Protein AF-A0A4Q9VV38-F1 (afdb_monomer_lite)

pLDDT: mean 70.8, std 15.5, range [41.09, 93.25]

Sequence (74 aa):
MANEGGRKTDGGGSATKFEELPPAAQRALREAEARRRARDAVPAPPPPKELAGRAGPDPVRFGDWENKGVISDF

InterPro domains:
  IPR012875 Succinate dehydrogenase assembly factor 4 [PF07896] (31-74)

Secondary structure (DSSP, 8-state):
-----------------GGGS-HHHHHHHHHHHHHHHHHHTS-PPPPPP-TTPPSSS-HHHH---EETTEE---

Structure (mmCIF, N/CA/C/O backbone):
data_AF-A0A4Q9VV38-F1
#
_entry.id   AF-A0A4Q9VV38-F1
#
loop_
_atom_site.group_PDB
_atom_site.id
_atom_site.type_symbol
_atom_site.label_atom_id
_atom_site.label_alt_id
_atom_site.label_comp_id
_atom_site.label_asym_id
_atom_site.label_entity_id
_atom_site.label_seq_id
_atom_site.pdbx_PDB_in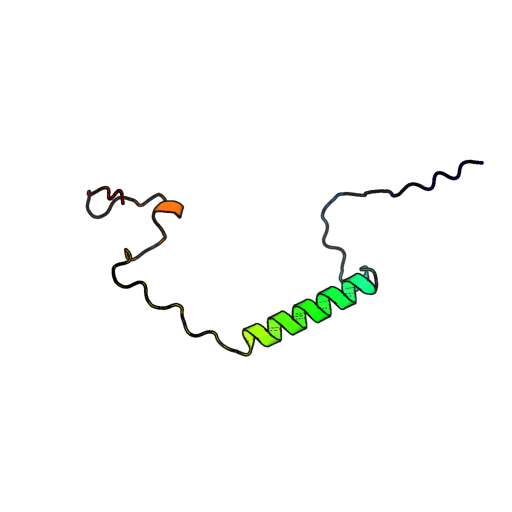s_code
_atom_site.Cartn_x
_atom_site.Cartn_y
_atom_site.Cartn_z
_atom_site.occupancy
_atom_site.B_iso_or_equiv
_atom_site.auth_seq_id
_atom_site.auth_comp_id
_atom_site.auth_asym_id
_atom_site.auth_atom_id
_atom_site.pdbx_PDB_model_num
ATOM 1 N N . MET A 1 1 ? -29.112 17.435 37.202 1.00 42.09 1 MET A N 1
ATOM 2 C CA . MET A 1 1 ? -28.527 16.128 37.566 1.00 42.09 1 MET A CA 1
ATOM 3 C C . MET A 1 1 ? -27.551 15.732 36.474 1.00 42.09 1 MET A C 1
ATOM 5 O O . MET A 1 1 ? -27.976 15.543 35.343 1.00 42.09 1 MET A O 1
ATOM 9 N N . ALA A 1 2 ? -26.261 15.714 36.798 1.00 49.12 2 ALA A N 1
ATOM 10 C CA . ALA A 1 2 ? -25.204 15.220 35.925 1.00 49.12 2 ALA A CA 1
ATOM 11 C C . ALA A 1 2 ? -25.317 13.696 35.756 1.00 49.12 2 ALA A C 1
ATOM 13 O O . ALA A 1 2 ? -25.699 13.007 36.700 1.00 49.12 2 ALA A O 1
ATOM 14 N N . ASN A 1 3 ? -24.948 13.175 34.586 1.00 47.12 3 ASN A N 1
ATOM 15 C CA . ASN A 1 3 ? -24.485 11.796 34.471 1.00 47.12 3 ASN A CA 1
ATOM 16 C C . ASN A 1 3 ? -23.287 11.760 33.518 1.00 47.12 3 ASN A C 1
ATOM 18 O O . ASN A 1 3 ? -23.427 11.736 32.295 1.00 47.12 3 ASN A O 1
ATOM 22 N N . GLU A 1 4 ? -22.110 11.842 34.126 1.00 50.06 4 GLU A N 1
ATOM 23 C CA . GLU A 1 4 ? -20.816 11.600 33.510 1.00 50.06 4 GLU A CA 1
ATOM 24 C C . GLU A 1 4 ? -20.616 10.082 33.388 1.00 50.06 4 GLU A C 1
ATOM 26 O O . GLU A 1 4 ? -20.459 9.379 34.382 1.00 50.06 4 GLU A O 1
ATOM 31 N N . 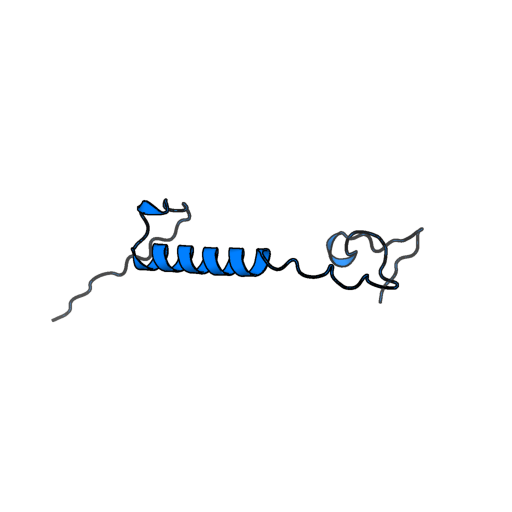GLY A 1 5 ? -20.62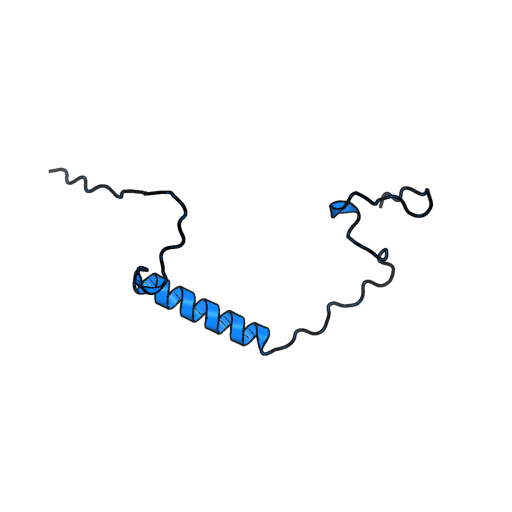7 9.566 32.159 1.00 41.69 5 GLY A N 1
ATOM 32 C CA . GLY A 1 5 ? -20.296 8.174 31.851 1.00 41.69 5 GLY A CA 1
ATOM 33 C C . GLY A 1 5 ? -19.137 8.125 30.866 1.00 41.69 5 GLY A C 1
ATOM 34 O O . GLY A 1 5 ? -19.332 8.290 29.663 1.00 41.69 5 GLY A O 1
ATOM 35 N N . GLY A 1 6 ? -17.924 7.963 31.395 1.00 46.72 6 GLY A N 1
ATOM 36 C CA . GLY A 1 6 ? -16.656 8.085 30.682 1.00 46.72 6 GLY A CA 1
ATOM 37 C C . GLY A 1 6 ? -16.532 7.225 29.421 1.00 46.72 6 GLY A C 1
ATOM 38 O O . GLY A 1 6 ? -16.610 5.998 29.465 1.00 46.72 6 GLY A O 1
ATOM 39 N N . ARG A 1 7 ? -16.222 7.877 28.295 1.00 47.22 7 ARG A N 1
ATOM 40 C CA . ARG A 1 7 ? -15.598 7.210 27.148 1.00 47.22 7 ARG A CA 1
ATOM 41 C C . ARG A 1 7 ? -14.119 7.024 27.469 1.00 47.22 7 ARG A C 1
ATOM 43 O O . ARG A 1 7 ? -13.316 7.927 27.258 1.00 47.22 7 ARG A O 1
ATOM 50 N N . LYS A 1 8 ? -13.786 5.856 28.013 1.00 47.25 8 LYS A N 1
ATOM 51 C CA . LYS A 1 8 ? -12.409 5.372 28.097 1.00 47.25 8 LYS A CA 1
ATOM 52 C C . LYS A 1 8 ? -11.857 5.247 26.676 1.00 47.25 8 LYS A C 1
ATOM 54 O O . LYS A 1 8 ? -12.357 4.456 25.880 1.00 47.25 8 LYS A O 1
ATOM 59 N N . THR A 1 9 ? -10.897 6.095 26.331 1.00 48.41 9 THR A N 1
ATOM 60 C CA . THR A 1 9 ? -10.068 5.931 25.138 1.00 48.41 9 THR A CA 1
ATOM 61 C C . THR A 1 9 ? -8.826 5.160 25.558 1.00 48.41 9 THR A C 1
ATOM 63 O O . THR A 1 9 ? -7.844 5.759 25.995 1.00 48.41 9 THR A O 1
ATOM 66 N N . ASP A 1 10 ? -8.883 3.837 25.454 1.00 50.25 10 ASP A N 1
ATOM 67 C CA . ASP A 1 10 ? -7.742 2.976 25.749 1.00 50.25 10 ASP A CA 1
ATOM 68 C C . ASP A 1 10 ? -6.916 2.838 24.463 1.00 50.25 10 ASP A C 1
ATOM 70 O O . ASP A 1 10 ? -7.208 2.029 23.582 1.00 50.25 10 ASP A O 1
ATOM 74 N N . GLY A 1 11 ? -5.914 3.705 24.314 1.00 46.34 11 GLY A N 1
ATOM 75 C CA . GLY A 1 11 ? -4.870 3.542 23.309 1.00 46.34 11 GLY A CA 1
ATOM 76 C C . GLY A 1 11 ? -3.912 2.411 23.695 1.00 4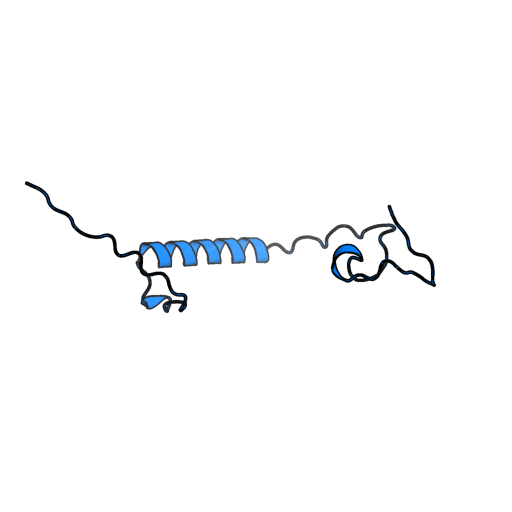6.34 11 GLY A C 1
ATOM 77 O O . GLY A 1 11 ? -3.513 2.308 24.851 1.00 46.34 11 GLY A O 1
ATOM 78 N N . GLY A 1 12 ? -3.505 1.592 22.720 1.00 41.09 12 GLY A N 1
ATOM 79 C CA . GLY A 1 12 ? -2.410 0.632 22.891 1.00 41.09 12 GLY A CA 1
ATOM 80 C C . GLY A 1 12 ? -2.526 -0.585 21.979 1.00 41.09 12 GLY A C 1
ATOM 81 O O . GLY A 1 12 ? -3.307 -1.490 22.243 1.00 41.09 12 GLY A O 1
ATOM 82 N N . GLY A 1 13 ? -1.753 -0.593 20.892 1.00 51.31 13 GLY A N 1
ATOM 83 C CA . GLY A 1 13 ? -1.787 -1.600 19.834 1.00 51.31 13 GLY A CA 1
ATOM 84 C C . GLY A 1 13 ? -1.447 -3.020 20.293 1.00 51.31 13 GLY A C 1
ATOM 85 O O . GLY A 1 13 ? -0.295 -3.359 20.537 1.00 51.31 13 GLY A O 1
ATOM 86 N N . SER A 1 14 ? -2.465 -3.867 20.291 1.00 50.38 14 SER A N 1
ATOM 87 C CA . SER A 1 14 ? -2.386 -5.303 20.053 1.00 50.38 14 SER A CA 1
ATOM 88 C C . SER A 1 14 ? -3.536 -5.583 19.097 1.00 50.38 14 SER A C 1
ATOM 90 O O . SER A 1 14 ? -4.662 -5.172 19.379 1.00 50.38 14 SER A O 1
ATOM 92 N N . ALA A 1 15 ? -3.265 -6.160 17.926 1.00 63.22 15 ALA A N 1
ATOM 93 C CA . ALA A 1 15 ? -4.322 -6.492 16.980 1.00 63.22 15 ALA A CA 1
ATOM 94 C C . ALA A 1 15 ? -5.245 -7.524 17.645 1.00 63.22 15 ALA A C 1
ATOM 96 O O . ALA A 1 15 ? -4.904 -8.704 17.724 1.00 63.22 15 ALA A O 1
ATOM 97 N N . THR A 1 16 ? -6.376 -7.0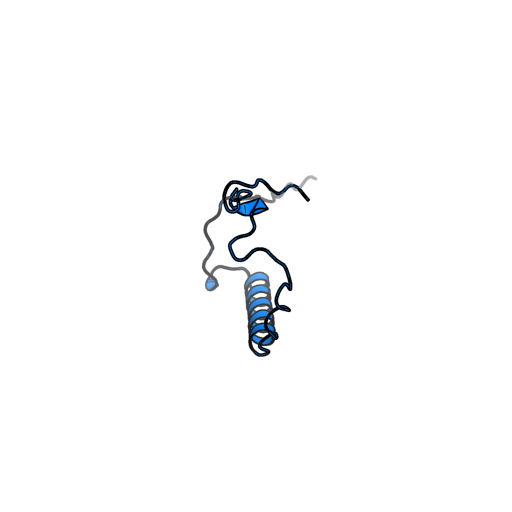59 18.180 1.00 73.12 16 THR A N 1
ATOM 98 C CA . THR A 1 16 ? -7.424 -7.915 18.733 1.00 73.12 16 THR A CA 1
ATOM 99 C C . THR A 1 16 ? -7.821 -8.933 17.677 1.00 73.12 16 THR A C 1
ATOM 101 O O . THR A 1 16 ? -7.945 -8.604 16.490 1.00 73.12 16 THR A O 1
ATOM 104 N N . LYS A 1 17 ? -7.953 -10.195 18.097 1.00 84.31 17 LYS A N 1
ATOM 105 C CA . LYS A 1 17 ? -8.288 -11.285 17.176 1.00 84.31 17 LYS A CA 1
ATOM 106 C C . LYS A 1 17 ? -9.617 -10.974 16.500 1.00 84.31 17 LYS A C 1
ATOM 108 O O . LYS A 1 17 ? -10.478 -10.320 17.087 1.00 84.31 17 LYS A O 1
ATOM 113 N N . PHE A 1 18 ? -9.790 -11.437 15.265 1.00 84.00 18 PHE A N 1
ATOM 114 C CA . PHE A 1 18 ? -10.957 -11.091 14.453 1.00 84.00 18 PHE A CA 1
ATOM 115 C C . PHE A 1 18 ? -12.284 -11.395 15.172 1.00 84.00 18 PHE A C 1
ATOM 117 O O . PHE A 1 18 ? -13.235 -10.622 15.075 1.00 84.00 18 PHE A O 1
ATOM 124 N N . GLU A 1 19 ? -12.332 -12.485 15.934 1.00 86.94 19 GLU A N 1
ATOM 125 C CA . GLU A 1 19 ? -13.491 -12.947 16.698 1.00 86.94 19 GLU A CA 1
ATOM 126 C C . GLU A 1 19 ? -13.835 -12.035 17.885 1.00 86.94 19 GLU A C 1
ATOM 128 O O . GLU A 1 19 ? -14.998 -11.938 18.268 1.00 86.94 19 GLU A O 1
ATOM 133 N N . GLU A 1 20 ? -12.840 -11.344 18.442 1.00 89.88 20 GLU A N 1
ATOM 134 C CA . GLU A 1 20 ? -12.980 -10.422 19.576 1.00 89.88 20 GLU A CA 1
ATOM 135 C C . GLU A 1 20 ? -13.418 -9.017 19.125 1.00 89.88 20 GLU A C 1
ATOM 137 O O . GLU A 1 20 ? -13.752 -8.162 19.948 1.00 89.88 20 GLU A O 1
ATOM 142 N N . LEU A 1 21 ? -13.438 -8.759 17.812 1.00 87.62 21 LEU A N 1
ATOM 143 C CA . LEU A 1 21 ? -13.862 -7.478 17.262 1.00 87.62 21 LEU A CA 1
ATOM 144 C C . LEU A 1 21 ? -15.383 -7.292 17.360 1.00 87.62 21 LEU A C 1
ATOM 146 O O . LEU A 1 21 ? -16.140 -8.240 17.135 1.00 87.62 21 LEU A O 1
ATOM 150 N N . PRO A 1 22 ? -15.865 -6.053 17.570 1.00 93.00 22 PRO A N 1
ATOM 151 C CA . PRO A 1 22 ? -17.284 -5.746 17.466 1.00 93.00 22 PRO A CA 1
ATOM 152 C C . PRO A 1 22 ? -17.871 -6.186 16.111 1.00 93.00 22 PRO A C 1
ATOM 154 O O . PRO A 1 22 ? -17.190 -6.071 15.084 1.00 93.00 22 PRO A O 1
ATOM 157 N N . PRO A 1 23 ? -19.157 -6.587 16.047 1.00 90.44 23 PRO A N 1
ATOM 158 C CA . PRO A 1 23 ? -19.784 -7.059 14.808 1.00 90.44 23 PRO A CA 1
ATOM 159 C C . PRO A 1 23 ? -19.671 -6.077 13.632 1.00 90.44 23 PRO A C 1
ATOM 161 O O . PRO A 1 23 ? -19.564 -6.491 12.479 1.00 90.44 23 PRO A O 1
ATOM 164 N N . ALA A 1 24 ? -19.668 -4.769 13.911 1.00 90.19 24 ALA A N 1
ATOM 165 C CA . ALA A 1 24 ? -19.470 -3.729 12.903 1.00 90.19 24 ALA A CA 1
ATOM 166 C C . ALA A 1 24 ? -18.059 -3.765 12.284 1.00 90.19 24 ALA A C 1
ATOM 168 O O . ALA A 1 24 ? -17.918 -3.650 11.068 1.00 90.19 24 ALA A O 1
ATOM 169 N N . ALA A 1 25 ? -17.023 -3.983 13.099 1.00 90.12 25 ALA A N 1
ATOM 170 C CA . ALA A 1 25 ? -15.637 -4.041 12.641 1.00 90.12 25 ALA A CA 1
ATOM 171 C C . ALA A 1 25 ? -15.362 -5.316 11.827 1.00 90.12 25 ALA A C 1
ATOM 173 O O . ALA A 1 25 ? -14.731 -5.253 10.775 1.00 90.12 25 ALA A O 1
ATOM 174 N N . GLN A 1 26 ? -15.923 -6.455 12.242 1.00 91.69 26 GLN A N 1
ATOM 175 C CA . GLN A 1 26 ? -15.840 -7.702 11.474 1.00 91.69 26 GLN A CA 1
ATOM 176 C C . GLN A 1 26 ? -16.457 -7.564 10.075 1.00 91.69 26 GLN A C 1
ATOM 178 O O . GLN A 1 26 ? -15.871 -8.007 9.086 1.00 91.69 26 GLN A O 1
ATOM 183 N N . ARG A 1 27 ? -17.630 -6.920 9.975 1.00 92.69 27 ARG A N 1
ATOM 184 C CA . ARG A 1 27 ? -18.287 -6.637 8.687 1.00 92.69 27 ARG A CA 1
ATOM 185 C C . ARG A 1 27 ? -17.414 -5.750 7.802 1.00 92.69 27 ARG A C 1
ATOM 187 O O . ARG A 1 27 ? -17.199 -6.097 6.644 1.00 92.69 27 ARG A O 1
ATOM 194 N N . ALA A 1 28 ? -16.864 -4.671 8.359 1.00 92.88 28 ALA A N 1
ATOM 195 C CA . ALA A 1 28 ? -15.989 -3.755 7.629 1.00 92.88 28 ALA A CA 1
ATOM 196 C C . ALA A 1 28 ? -14.738 -4.456 7.075 1.00 92.88 28 ALA A C 1
ATOM 198 O O . ALA A 1 28 ? -14.374 -4.253 5.918 1.00 92.88 28 ALA A O 1
ATOM 199 N N . LEU A 1 29 ? -14.106 -5.324 7.870 1.00 92.19 29 LEU A N 1
ATOM 200 C CA . LEU A 1 29 ? -12.940 -6.096 7.439 1.00 92.19 29 LEU A CA 1
ATOM 201 C C . LEU A 1 29 ? -13.282 -7.090 6.324 1.00 92.19 29 LEU A C 1
ATOM 203 O O . LEU A 1 29 ? -12.563 -7.139 5.329 1.00 92.19 29 LEU A O 1
ATOM 207 N N . ARG A 1 30 ? -14.396 -7.826 6.438 1.00 93.25 30 ARG A N 1
ATOM 208 C CA . ARG A 1 30 ? -14.854 -8.741 5.374 1.00 93.25 30 ARG A CA 1
ATOM 209 C C . ARG A 1 30 ? -15.146 -8.003 4.071 1.00 93.25 30 ARG A C 1
ATOM 211 O O . ARG A 1 30 ? -14.791 -8.475 2.997 1.00 93.25 30 ARG A O 1
ATOM 218 N N . GLU A 1 31 ? -15.769 -6.833 4.155 1.00 91.44 31 GLU A N 1
ATOM 219 C CA . GLU A 1 31 ? -16.056 -6.002 2.986 1.00 91.44 31 GLU A CA 1
ATOM 220 C C . GLU A 1 31 ? -14.771 -5.443 2.355 1.00 91.44 31 GLU A C 1
ATOM 222 O O . GLU A 1 31 ? -14.618 -5.441 1.133 1.00 91.44 31 GLU A O 1
ATOM 227 N N . ALA A 1 32 ? -13.810 -5.011 3.176 1.00 92.75 32 ALA A N 1
ATOM 228 C CA . ALA A 1 32 ? -12.499 -4.575 2.708 1.00 92.75 32 ALA A CA 1
ATOM 229 C C . ALA A 1 32 ? -11.725 -5.718 2.036 1.00 92.75 32 ALA A C 1
ATOM 231 O O . ALA A 1 32 ? -11.107 -5.509 0.992 1.00 92.75 32 ALA A O 1
ATOM 232 N N . GLU A 1 33 ? -11.785 -6.925 2.595 1.00 91.81 33 GLU A N 1
ATOM 233 C CA . GLU A 1 33 ? -11.179 -8.112 2.000 1.00 91.81 33 GLU A CA 1
ATOM 234 C C . GLU A 1 33 ? -11.836 -8.463 0.659 1.00 91.81 33 GLU A C 1
ATOM 236 O O . GLU A 1 33 ? -11.132 -8.682 -0.325 1.00 91.81 33 GLU A O 1
ATOM 241 N N . ALA A 1 34 ? -13.169 -8.424 0.573 1.00 91.62 34 ALA A N 1
ATOM 242 C CA . ALA A 1 34 ? -13.887 -8.624 -0.683 1.00 91.62 34 ALA A CA 1
ATOM 243 C C . ALA A 1 34 ? -13.477 -7.592 -1.750 1.00 91.62 34 ALA A C 1
ATOM 245 O O . ALA A 1 34 ? -13.242 -7.957 -2.902 1.00 91.62 34 ALA A O 1
ATOM 246 N N . ARG A 1 35 ? -13.305 -6.317 -1.367 1.00 90.19 35 ARG A N 1
ATOM 247 C CA . ARG A 1 35 ? -12.791 -5.273 -2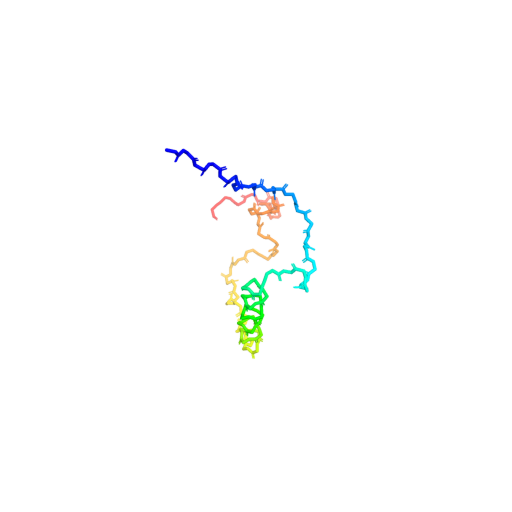.270 1.00 90.19 35 ARG A CA 1
ATOM 248 C C . ARG A 1 35 ? -11.358 -5.534 -2.729 1.00 90.19 35 ARG A C 1
ATOM 250 O O . ARG A 1 35 ? -11.060 -5.283 -3.892 1.00 90.19 35 ARG A O 1
ATOM 257 N N . ARG A 1 36 ? -10.474 -6.009 -1.844 1.00 87.94 36 ARG A N 1
ATOM 258 C CA . ARG A 1 36 ? -9.092 -6.381 -2.206 1.00 87.94 36 ARG A CA 1
ATOM 259 C C . ARG A 1 36 ? -9.092 -7.530 -3.206 1.00 87.94 36 ARG A C 1
ATOM 261 O O . ARG A 1 36 ? -8.560 -7.365 -4.292 1.00 87.94 36 ARG A O 1
ATOM 268 N N . ARG A 1 37 ? -9.814 -8.614 -2.911 1.00 88.00 37 ARG A N 1
ATOM 269 C CA . ARG A 1 37 ? -9.948 -9.766 -3.819 1.00 88.00 37 ARG A CA 1
ATOM 270 C C . ARG A 1 37 ? -10.493 -9.365 -5.191 1.00 88.00 37 ARG A C 1
ATOM 272 O O . ARG A 1 37 ? -9.987 -9.838 -6.198 1.00 88.00 37 ARG A O 1
ATOM 279 N N . ALA A 1 38 ? -11.482 -8.472 -5.244 1.00 85.62 38 ALA A N 1
ATOM 280 C CA . ALA A 1 38 ? -12.021 -7.967 -6.509 1.00 85.62 38 ALA A CA 1
ATOM 281 C C . ALA A 1 38 ? -11.010 -7.117 -7.301 1.00 85.62 38 ALA A C 1
ATOM 283 O O . ALA A 1 38 ? -11.012 -7.160 -8.528 1.00 85.62 38 ALA A O 1
ATOM 284 N N . ARG A 1 39 ? -10.144 -6.358 -6.615 1.00 80.31 39 ARG A N 1
ATOM 285 C CA . ARG A 1 39 ? -9.045 -5.606 -7.243 1.00 80.31 39 ARG A CA 1
ATOM 286 C C . ARG A 1 39 ? -7.942 -6.530 -7.747 1.00 80.31 39 ARG A C 1
ATOM 288 O O . ARG A 1 39 ? -7.494 -6.356 -8.869 1.00 80.31 39 ARG A O 1
ATOM 295 N N . ASP A 1 40 ? -7.554 -7.518 -6.948 1.00 80.38 40 ASP A N 1
ATOM 296 C CA . ASP A 1 40 ? -6.464 -8.443 -7.272 1.00 80.38 40 ASP A CA 1
ATOM 297 C C . ASP A 1 40 ? -6.868 -9.460 -8.355 1.00 80.38 40 ASP A C 1
ATOM 299 O O . ASP A 1 40 ? -6.021 -9.944 -9.103 1.00 80.38 40 ASP A O 1
ATOM 303 N N . ALA A 1 41 ? -8.167 -9.764 -8.479 1.00 79.06 41 ALA A N 1
ATOM 304 C CA . ALA A 1 41 ? -8.705 -10.624 -9.535 1.00 79.06 41 ALA A CA 1
ATOM 305 C C . ALA A 1 41 ? -8.556 -10.021 -10.942 1.00 79.06 41 ALA A C 1
ATOM 307 O O . ALA A 1 41 ? -8.594 -10.756 -11.928 1.00 79.06 41 ALA A O 1
ATOM 308 N N . VAL A 1 42 ? -8.388 -8.700 -11.044 1.00 78.94 42 VAL A N 1
ATOM 309 C CA . VAL A 1 42 ? -8.074 -8.023 -12.301 1.00 78.94 42 VAL A CA 1
ATOM 310 C C . VAL A 1 42 ? -6.593 -7.659 -12.255 1.00 78.94 42 VAL A C 1
ATOM 312 O O . VAL A 1 42 ? -6.248 -6.643 -11.650 1.00 78.94 42 VAL A O 1
ATOM 315 N N . PRO A 1 43 ? -5.693 -8.457 -12.861 1.00 70.31 43 PRO A N 1
ATOM 316 C CA . PRO A 1 43 ? -4.293 -8.077 -12.942 1.00 70.31 43 PRO A CA 1
ATOM 317 C C . PRO A 1 43 ? -4.204 -6.736 -13.669 1.00 70.31 43 PRO A C 1
ATOM 319 O O . PRO A 1 43 ? -4.540 -6.626 -14.851 1.00 70.31 43 PRO A O 1
ATOM 322 N N . ALA A 1 44 ? -3.793 -5.700 -12.938 1.00 73.19 44 ALA A N 1
ATOM 323 C CA . ALA A 1 44 ? -3.493 -4.419 -13.546 1.00 73.19 44 ALA A CA 1
ATOM 324 C C . ALA A 1 44 ? -2.354 -4.637 -14.554 1.00 73.19 44 ALA A C 1
ATOM 326 O O . ALA A 1 44 ? -1.409 -5.376 -14.247 1.00 73.19 44 ALA A O 1
ATOM 327 N N . PRO A 1 45 ? -2.421 -4.029 -15.751 1.00 74.50 45 PRO A N 1
ATOM 328 C CA . PRO A 1 45 ? -1.276 -4.042 -16.642 1.00 74.50 45 PRO A CA 1
ATOM 329 C C . PRO A 1 45 ? -0.064 -3.477 -15.887 1.00 74.50 45 PRO A C 1
ATOM 331 O O . PRO A 1 45 ? -0.236 -2.586 -15.045 1.00 74.50 45 PRO A O 1
ATOM 334 N N . PRO A 1 46 ? 1.152 -3.992 -16.150 1.00 72.38 46 PRO A N 1
ATOM 335 C CA . PRO A 1 46 ? 2.348 -3.415 -15.561 1.00 72.38 46 PRO A CA 1
ATOM 336 C C . PRO A 1 46 ? 2.356 -1.906 -15.839 1.00 72.38 46 PRO A C 1
ATOM 338 O O . PRO A 1 46 ? 1.918 -1.494 -16.923 1.00 72.38 46 PRO A O 1
ATOM 341 N N . PRO A 1 47 ? 2.811 -1.078 -14.880 1.00 72.62 47 PRO A N 1
ATOM 342 C CA . PRO A 1 47 ? 2.918 0.352 -15.115 1.00 72.62 47 PRO A CA 1
ATOM 343 C C . PRO A 1 47 ? 3.719 0.591 -16.402 1.00 72.62 47 PRO A C 1
ATOM 345 O O . PRO A 1 47 ? 4.608 -0.214 -16.722 1.00 72.62 47 PRO A O 1
ATOM 348 N N . PRO A 1 48 ? 3.395 1.650 -17.167 1.00 76.38 48 PRO A N 1
ATOM 349 C CA . PRO A 1 48 ? 4.148 1.974 -18.366 1.00 76.38 48 PRO A CA 1
ATOM 350 C C . PRO A 1 48 ? 5.627 2.025 -18.002 1.00 76.38 48 PRO A C 1
ATOM 352 O O . PRO A 1 48 ? 6.015 2.585 -16.977 1.00 76.38 48 PRO A O 1
ATOM 355 N N . LYS A 1 49 ? 6.450 1.369 -18.817 1.00 69.56 49 LYS A N 1
ATOM 356 C CA . LYS A 1 49 ? 7.891 1.393 -18.614 1.00 69.56 49 LYS A CA 1
ATOM 357 C C . LYS A 1 49 ? 8.333 2.849 -18.686 1.00 69.56 49 LYS A C 1
ATOM 359 O O . LYS A 1 49 ? 8.123 3.478 -19.718 1.00 69.56 49 LYS A O 1
ATOM 364 N N . GLU A 1 50 ? 8.947 3.350 -17.621 1.00 74.69 50 GLU A N 1
ATOM 365 C CA . GLU A 1 50 ? 9.578 4.667 -17.626 1.00 74.69 50 GLU A CA 1
ATOM 366 C C . GLU A 1 50 ? 10.628 4.689 -18.747 1.00 74.69 50 GLU A C 1
ATOM 368 O O . GLU A 1 50 ? 11.668 4.024 -18.680 1.00 74.69 50 GLU A O 1
ATOM 373 N N . LEU A 1 51 ? 10.316 5.383 -19.842 1.00 61.41 51 LEU A N 1
ATOM 374 C CA . LEU A 1 51 ? 11.222 5.553 -20.971 1.00 61.41 51 LEU A CA 1
ATOM 375 C C . LEU A 1 51 ? 12.164 6.705 -20.611 1.00 61.41 51 LEU A C 1
ATOM 377 O O . LEU A 1 51 ? 11.704 7.813 -20.370 1.00 61.41 51 LEU A O 1
ATOM 381 N N . ALA A 1 52 ? 13.469 6.428 -20.563 1.00 63.66 52 ALA A N 1
ATOM 382 C CA . ALA A 1 52 ? 14.528 7.338 -20.094 1.00 63.66 52 ALA A CA 1
ATOM 383 C C . ALA A 1 52 ? 14.636 7.552 -18.567 1.00 63.66 52 ALA A C 1
ATOM 385 O O . ALA A 1 52 ? 15.477 8.335 -18.129 1.00 63.66 52 ALA A O 1
ATOM 386 N N . GLY A 1 53 ? 13.887 6.805 -17.748 1.00 65.50 53 GLY A N 1
ATOM 387 C CA . GLY A 1 53 ? 14.168 6.709 -16.312 1.00 65.50 53 GLY A CA 1
ATOM 388 C C . GLY A 1 53 ? 15.512 6.016 -16.054 1.00 65.50 53 GLY A C 1
ATOM 389 O O . GLY A 1 53 ? 15.886 5.080 -16.770 1.00 65.50 53 GLY A O 1
ATOM 390 N N . ARG A 1 54 ? 16.261 6.463 -15.036 1.00 62.31 54 ARG A N 1
ATOM 391 C CA . ARG A 1 54 ? 17.487 5.769 -14.610 1.00 62.31 54 ARG A CA 1
ATOM 392 C C . ARG A 1 54 ? 17.133 4.345 -14.179 1.00 62.31 54 ARG A C 1
ATOM 394 O O . ARG A 1 54 ? 16.165 4.130 -13.457 1.00 62.31 54 ARG A O 1
ATOM 401 N N . ALA A 1 55 ? 17.906 3.367 -14.647 1.00 63.72 55 ALA A N 1
ATOM 402 C CA . ALA A 1 55 ? 17.746 1.989 -14.208 1.00 63.72 55 ALA A CA 1
ATOM 403 C C . ALA A 1 55 ? 18.177 1.876 -12.741 1.00 63.72 55 ALA A C 1
ATOM 405 O O . ALA A 1 55 ? 19.309 2.223 -12.419 1.00 63.72 55 ALA A O 1
ATOM 406 N N . GLY A 1 56 ? 17.295 1.370 -11.880 1.00 65.19 56 GLY A N 1
ATOM 407 C CA . GLY A 1 56 ? 17.597 1.154 -10.467 1.00 65.19 56 GLY A CA 1
ATOM 408 C C . GLY A 1 56 ? 16.592 1.812 -9.520 1.00 65.19 56 GLY A C 1
ATOM 409 O O . GLY A 1 56 ? 15.572 2.341 -9.965 1.00 65.19 56 GLY A O 1
ATOM 410 N N . PRO A 1 57 ? 16.840 1.715 -8.204 1.00 64.25 57 PRO A N 1
ATOM 411 C CA . PRO A 1 57 ? 16.009 2.337 -7.186 1.00 64.25 57 PRO A CA 1
ATOM 412 C C . PRO A 1 57 ? 15.988 3.860 -7.356 1.00 64.25 57 PRO A C 1
ATOM 414 O O . PRO A 1 57 ? 16.984 4.461 -7.744 1.00 64.25 57 PRO A O 1
ATOM 417 N N . ASP A 1 58 ? 14.855 4.478 -7.036 1.00 60.22 58 ASP A N 1
ATOM 418 C CA . ASP A 1 58 ? 14.671 5.929 -7.079 1.00 60.22 58 ASP A CA 1
ATOM 419 C C . ASP A 1 58 ? 15.798 6.660 -6.309 1.00 60.22 58 ASP A C 1
ATOM 421 O O . ASP A 1 58 ? 15.905 6.484 -5.088 1.00 60.22 58 ASP A O 1
ATOM 425 N N . PRO A 1 59 ? 16.637 7.478 -6.973 1.00 66.75 59 PRO A N 1
ATOM 426 C CA . PRO A 1 59 ? 17.763 8.145 -6.324 1.00 66.75 59 PRO A CA 1
ATOM 427 C C . PRO A 1 59 ? 17.313 9.072 -5.185 1.00 66.75 59 PRO A C 1
ATOM 429 O O . PRO A 1 59 ? 18.040 9.224 -4.202 1.00 66.75 59 PRO A O 1
ATOM 432 N N . VAL A 1 60 ? 16.077 9.594 -5.230 1.00 66.88 60 VAL A N 1
ATOM 433 C CA . VAL A 1 60 ? 15.478 10.382 -4.139 1.00 66.88 60 VAL A CA 1
ATOM 434 C C . VAL A 1 60 ? 15.304 9.538 -2.873 1.00 66.88 60 VAL A C 1
ATOM 436 O O . VAL A 1 60 ? 15.454 10.041 -1.761 1.00 66.88 60 VAL A O 1
ATOM 439 N N . ARG A 1 61 ? 14.993 8.245 -3.020 1.00 62.12 61 ARG A N 1
ATOM 440 C CA . ARG A 1 61 ? 14.750 7.333 -1.892 1.00 62.12 61 ARG A CA 1
ATOM 441 C C . ARG A 1 61 ? 16.004 6.657 -1.361 1.00 62.12 61 ARG A C 1
ATOM 443 O O . ARG A 1 61 ? 16.036 6.323 -0.180 1.00 62.12 61 ARG A O 1
ATOM 450 N N . PHE A 1 62 ? 16.993 6.421 -2.218 1.00 65.88 62 PHE A N 1
ATOM 451 C CA . PHE A 1 62 ? 18.147 5.580 -1.888 1.00 65.88 62 PHE A CA 1
ATOM 452 C C . PHE A 1 62 ? 19.494 6.320 -1.928 1.00 65.88 62 PHE A C 1
ATOM 454 O O . PHE A 1 62 ? 20.517 5.713 -1.631 1.00 65.88 62 PHE A O 1
ATOM 461 N N . GLY A 1 63 ? 19.503 7.625 -2.228 1.00 63.94 63 GLY A N 1
ATOM 462 C CA . GLY A 1 63 ? 20.694 8.479 -2.145 1.00 63.94 63 GLY A CA 1
ATOM 463 C C . GLY A 1 63 ? 21.699 8.308 -3.289 1.00 63.94 63 GLY A C 1
ATOM 464 O O . GLY A 1 63 ? 22.760 8.923 -3.250 1.00 63.94 63 GLY A O 1
ATOM 465 N N . ASP A 1 64 ? 21.372 7.516 -4.311 1.00 68.31 64 ASP A N 1
ATOM 466 C CA . ASP A 1 64 ? 22.269 7.160 -5.418 1.00 68.31 64 ASP A CA 1
ATOM 467 C C . ASP A 1 64 ? 22.142 8.136 -6.604 1.00 68.31 64 ASP A C 1
ATOM 469 O O . ASP A 1 64 ? 21.778 7.783 -7.726 1.00 68.31 64 ASP A O 1
ATOM 473 N N . TRP A 1 65 ? 22.384 9.422 -6.337 1.00 70.44 65 TRP A N 1
ATOM 474 C CA . TRP A 1 65 ? 22.362 10.483 -7.357 1.00 70.44 65 TRP A CA 1
ATOM 475 C C . TRP A 1 65 ? 23.579 10.448 -8.295 1.00 70.44 65 TRP A C 1
ATOM 477 O O . TRP A 1 65 ? 23.643 11.206 -9.269 1.00 70.44 65 TRP A O 1
ATOM 487 N N . GLU A 1 66 ? 24.540 9.567 -8.017 1.00 70.25 66 GLU A N 1
ATOM 488 C CA . GLU A 1 66 ? 25.768 9.404 -8.779 1.00 70.25 66 GLU A CA 1
ATOM 489 C C . GLU A 1 66 ? 25.596 8.332 -9.864 1.00 70.25 66 GLU A C 1
ATOM 491 O O . GLU A 1 66 ? 25.265 7.184 -9.601 1.00 70.25 66 GLU A O 1
ATOM 496 N N . ASN A 1 67 ? 25.867 8.680 -11.122 1.00 65.19 67 ASN A N 1
ATOM 497 C CA . ASN A 1 67 ? 26.032 7.684 -12.183 1.00 65.19 67 ASN A CA 1
ATOM 498 C C . ASN A 1 67 ? 27.372 7.912 -12.866 1.00 65.19 67 ASN A C 1
ATOM 500 O O . ASN A 1 67 ? 27.572 8.945 -13.505 1.00 65.19 67 ASN A O 1
ATOM 504 N N . LYS A 1 68 ? 28.287 6.944 -12.725 1.00 63.12 68 LYS A N 1
ATOM 505 C CA . LYS A 1 68 ? 29.648 7.002 -13.285 1.00 63.12 68 LYS A CA 1
ATOM 506 C C . LYS A 1 68 ? 30.396 8.292 -12.897 1.00 63.12 68 LYS A C 1
ATOM 508 O O . LYS A 1 68 ? 31.035 8.905 -13.749 1.00 63.12 68 LYS A O 1
ATOM 513 N N . GLY A 1 69 ? 30.289 8.724 -11.639 1.00 70.31 69 GLY A N 1
ATOM 514 C CA . GLY A 1 69 ? 30.939 9.945 -11.149 1.00 70.31 69 GLY A CA 1
ATOM 515 C C . GLY A 1 69 ? 30.249 11.257 -11.535 1.00 70.31 69 GLY A C 1
ATOM 516 O O . GLY A 1 69 ? 30.794 12.325 -11.266 1.00 70.31 69 GLY A O 1
ATOM 517 N N . VAL A 1 70 ? 29.067 11.211 -12.161 1.00 67.56 70 VAL A N 1
ATOM 518 C CA . VAL A 1 70 ? 28.274 12.404 -12.494 1.00 67.56 70 VAL A CA 1
ATOM 519 C C . VAL A 1 70 ? 27.059 12.484 -11.575 1.00 67.56 70 VAL A C 1
ATOM 521 O O . VAL A 1 70 ? 26.169 11.630 -11.639 1.00 67.56 70 VAL A O 1
ATOM 524 N N . ILE A 1 71 ? 27.022 13.529 -10.746 1.00 71.62 71 ILE A N 1
ATOM 525 C CA . ILE A 1 71 ? 25.851 13.903 -9.945 1.00 71.62 71 ILE A CA 1
ATOM 526 C C . ILE A 1 71 ? 24.857 14.596 -10.875 1.00 71.62 71 ILE A C 1
ATOM 528 O O . ILE A 1 71 ? 25.206 15.555 -11.562 1.00 71.62 71 ILE A O 1
ATOM 532 N N . SER A 1 72 ? 23.632 14.089 -10.920 1.00 63.34 72 SER A N 1
ATOM 533 C CA . SER A 1 72 ? 22.572 14.613 -11.782 1.00 63.34 72 SER A CA 1
ATOM 534 C C . SER A 1 72 ? 21.503 15.250 -10.923 1.00 63.34 72 SER A C 1
ATOM 536 O O . SER A 1 72 ? 20.686 14.537 -10.370 1.00 63.34 72 SER A O 1
ATOM 538 N N . ASP A 1 73 ? 21.510 16.568 -10.807 1.00 65.00 73 ASP A N 1
ATOM 539 C CA . ASP A 1 73 ? 20.344 17.318 -10.338 1.00 65.00 73 ASP A CA 1
ATOM 540 C C . ASP A 1 73 ? 19.418 17.540 -11.554 1.00 65.00 73 ASP A C 1
ATOM 542 O O . ASP A 1 73 ? 19.948 17.678 -12.660 1.00 65.00 73 ASP A O 1
ATOM 546 N N . PHE A 1 74 ? 18.093 17.572 -11.355 1.00 55.75 74 PHE A N 1
ATOM 547 C CA . PHE A 1 74 ? 17.011 17.771 -12.356 1.00 55.75 74 PHE A CA 1
ATOM 548 C C . PHE A 1 74 ? 16.445 16.547 -13.103 1.00 55.75 74 PHE A C 1
ATOM 550 O O . PHE A 1 74 ? 17.186 15.839 -13.824 1.00 55.75 74 PHE A O 1
#

Organism: NCBI:txid1549641

Foldseek 3Di:
DDDDDDPDPDDDDDPDPLVRDDPVVVVVVVVVVVVVCVVVVDPDDDPPPPDPDDPDDDCVVVVPCDDPNDRDDD

Radius of gyration: 24.43 Å; chains: 1; bounding box: 60×31×58 Å